Protein AF-A0A2J6S0C3-F1 (afdb_monomer_lite)

pLDDT: mean 86.51, std 18.66, range [30.55, 98.62]

Secondary structure (DSSP, 8-state):
---HHHHHHHHHHTT-HHHHHHHHTTB-STT-HHHHHHHHHHHHHHT-HHHHHHHHHHHTTSHHHHHHH-TTHHHHHHHHHHHHHHHHH--SPP-HHHHHHHHHHHHHHHHHHHHHHHHHH-SSPPS--TTT-B--HHHHHHHHHHHTT-SS----

Radius of gyration: 16.13 Å; chains: 1; bounding box: 40×39×38 Å

Structure (mmCIF, N/CA/C/O backbone):
data_AF-A0A2J6S0C3-F1
#
_entry.id   AF-A0A2J6S0C3-F1
#
loop_
_atom_site.group_PDB
_atom_site.id
_atom_site.type_symbol
_atom_site.label_atom_id
_atom_site.label_alt_id
_atom_site.label_comp_id
_atom_site.label_asym_id
_atom_site.label_entity_id
_atom_site.label_seq_id
_atom_site.pdbx_PDB_ins_code
_atom_site.Cartn_x
_atom_site.Cartn_y
_atom_site.Cartn_z
_atom_site.occupancy
_atom_site.B_iso_or_equiv
_atom_site.auth_seq_id
_atom_site.auth_comp_id
_atom_site.auth_asym_id
_atom_site.auth_atom_id
_atom_site.pdbx_PDB_model_num
ATOM 1 N N . MET A 1 1 ? 21.857 2.449 -2.878 1.00 71.88 1 MET A N 1
ATOM 2 C CA . MET A 1 1 ? 20.474 2.605 -2.381 1.00 71.88 1 MET A CA 1
ATOM 3 C C . MET A 1 1 ? 19.657 1.420 -2.884 1.00 71.88 1 MET A C 1
ATOM 5 O O . MET A 1 1 ? 20.109 0.798 -3.838 1.00 71.88 1 MET A O 1
ATOM 9 N N . LEU A 1 2 ? 18.541 1.041 -2.259 1.00 88.19 2 LEU A N 1
ATOM 10 C CA . LEU A 1 2 ? 17.605 0.097 -2.896 1.00 88.19 2 LEU A CA 1
ATOM 11 C C . LEU A 1 2 ? 16.756 0.851 -3.930 1.00 88.19 2 LEU A C 1
ATOM 13 O O . LEU A 1 2 ? 16.898 2.066 -4.082 1.00 88.19 2 LEU A O 1
ATOM 17 N N . HIS A 1 3 ? 15.885 0.150 -4.659 1.00 92.44 3 HIS A N 1
ATOM 18 C CA . HIS A 1 3 ? 14.865 0.846 -5.439 1.00 92.44 3 HIS A CA 1
ATOM 19 C C . HIS A 1 3 ? 14.011 1.709 -4.485 1.00 92.44 3 HIS A C 1
ATOM 21 O O . HIS A 1 3 ? 13.549 1.182 -3.471 1.00 92.44 3 HIS A O 1
ATOM 27 N N . PRO A 1 4 ? 13.758 2.998 -4.773 1.00 94.12 4 PRO A N 1
ATOM 28 C CA . PRO A 1 4 ? 13.084 3.886 -3.825 1.00 94.12 4 PRO A CA 1
ATOM 29 C C . PRO A 1 4 ? 11.688 3.416 -3.369 1.00 94.12 4 PRO A C 1
ATOM 31 O O . PRO A 1 4 ? 11.283 3.717 -2.254 1.00 94.12 4 PRO A O 1
ATOM 34 N N . SER A 1 5 ? 10.953 2.641 -4.178 1.00 95.94 5 SER A N 1
ATOM 35 C CA . SER A 1 5 ? 9.683 2.018 -3.744 1.00 95.94 5 SER A CA 1
ATOM 36 C C . SER A 1 5 ? 9.875 0.924 -2.685 1.00 95.94 5 SER A C 1
ATOM 38 O O . SER A 1 5 ? 9.059 0.811 -1.777 1.00 95.94 5 SER A O 1
ATOM 40 N N . ILE A 1 6 ? 10.965 0.150 -2.765 1.00 97.25 6 ILE A N 1
ATOM 41 C CA . ILE A 1 6 ? 11.333 -0.831 -1.730 1.00 97.25 6 ILE A CA 1
ATOM 42 C C . ILE A 1 6 ? 11.652 -0.080 -0.435 1.00 97.25 6 ILE A C 1
ATOM 44 O O . ILE A 1 6 ? 11.143 -0.419 0.628 1.00 97.25 6 ILE A O 1
ATOM 48 N N . GLU A 1 7 ? 12.446 0.987 -0.534 1.00 96.56 7 GLU A N 1
ATOM 49 C CA . GLU A 1 7 ? 12.810 1.824 0.610 1.00 96.56 7 GLU A CA 1
ATOM 50 C C . GLU A 1 7 ? 11.579 2.489 1.249 1.00 96.56 7 GLU A C 1
ATOM 52 O O . GLU A 1 7 ? 11.404 2.415 2.462 1.00 96.56 7 GLU A O 1
ATOM 57 N N . ALA A 1 8 ? 10.658 3.030 0.446 1.00 97.94 8 ALA A N 1
ATOM 58 C CA . ALA A 1 8 ? 9.396 3.591 0.928 1.00 97.94 8 ALA A CA 1
ATOM 59 C C . ALA A 1 8 ? 8.533 2.559 1.677 1.00 97.94 8 ALA A C 1
ATOM 61 O O . ALA A 1 8 ? 7.989 2.871 2.737 1.00 97.94 8 ALA A O 1
ATOM 62 N N . ALA A 1 9 ? 8.428 1.327 1.167 1.00 98.38 9 ALA A N 1
ATOM 63 C CA . ALA A 1 9 ? 7.694 0.256 1.840 1.00 98.38 9 ALA A CA 1
ATOM 64 C C . ALA A 1 9 ? 8.342 -0.136 3.181 1.00 98.38 9 ALA A C 1
ATOM 66 O O . ALA A 1 9 ? 7.636 -0.351 4.167 1.00 98.38 9 ALA A O 1
ATOM 67 N N . LEU A 1 10 ? 9.677 -0.175 3.247 1.00 98.12 10 LEU A N 1
ATOM 68 C CA . LEU A 1 10 ? 10.409 -0.428 4.492 1.00 98.12 10 LEU A CA 1
ATOM 69 C C . LEU A 1 10 ? 10.212 0.699 5.515 1.00 98.12 10 LEU A C 1
ATOM 71 O O . LEU A 1 10 ? 10.000 0.409 6.691 1.00 98.12 10 LEU A O 1
ATOM 75 N N . HIS A 1 11 ? 10.211 1.963 5.082 1.00 98.19 11 HIS A N 1
ATOM 76 C CA . HIS A 1 11 ? 9.890 3.092 5.960 1.00 98.19 11 HIS A CA 1
ATOM 77 C C . HIS A 1 11 ? 8.460 3.007 6.505 1.00 98.19 11 HIS A C 1
ATOM 79 O O . HIS A 1 11 ? 8.265 3.203 7.701 1.00 98.19 11 HIS A O 1
ATOM 85 N N . LEU A 1 12 ? 7.478 2.630 5.677 1.00 98.00 12 LEU A N 1
ATOM 86 C CA . LEU A 1 12 ? 6.099 2.406 6.128 1.00 98.00 12 LEU A CA 1
ATOM 87 C C . LEU A 1 12 ? 5.990 1.272 7.156 1.00 98.00 12 LEU A C 1
ATOM 89 O O . LEU A 1 12 ? 5.264 1.413 8.132 1.00 98.00 12 LEU A O 1
ATOM 93 N N . LEU A 1 13 ? 6.722 0.167 6.977 1.00 97.88 13 LEU A N 1
ATOM 94 C CA . LEU A 1 13 ? 6.766 -0.922 7.966 1.00 97.88 13 LEU A CA 1
ATOM 95 C C . LEU A 1 13 ? 7.449 -0.524 9.282 1.00 97.88 13 LEU A C 1
ATOM 97 O O . LEU A 1 13 ? 7.253 -1.204 10.288 1.00 97.88 13 LEU A O 1
ATOM 101 N N . ASN A 1 14 ? 8.250 0.541 9.266 1.00 97.56 14 ASN A N 1
ATOM 102 C CA . ASN A 1 14 ? 8.946 1.095 10.425 1.00 97.56 14 ASN A CA 1
ATOM 103 C C . ASN A 1 14 ? 8.253 2.354 10.988 1.00 97.56 14 ASN A C 1
ATOM 105 O O . ASN A 1 14 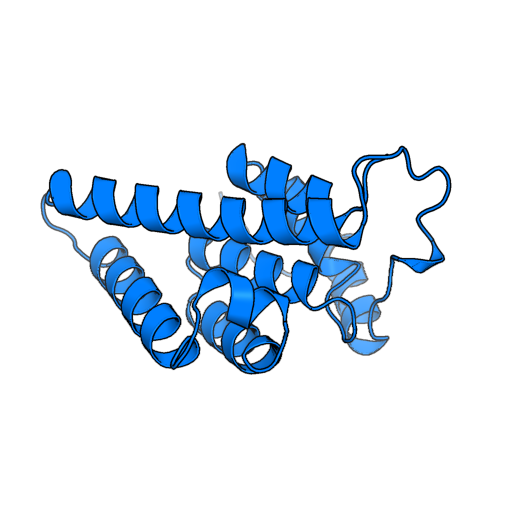? 8.863 3.083 11.767 1.00 97.56 14 ASN A O 1
ATOM 109 N N . ASP A 1 15 ? 7.017 2.641 10.565 1.00 95.94 15 ASP A N 1
ATOM 110 C CA . ASP A 1 15 ? 6.242 3.830 10.949 1.00 95.94 15 ASP A CA 1
ATOM 111 C C . ASP A 1 15 ? 6.941 5.181 10.658 1.00 95.94 15 ASP A C 1
ATOM 113 O O . ASP A 1 15 ? 6.582 6.227 11.204 1.00 95.94 15 ASP A O 1
ATOM 117 N N . ASP A 1 16 ? 7.918 5.200 9.747 1.00 97.75 16 ASP A N 1
ATOM 118 C CA . ASP A 1 16 ? 8.620 6.410 9.316 1.00 97.75 16 ASP A CA 1
ATOM 119 C C . ASP A 1 16 ? 7.892 7.066 8.138 1.00 97.75 16 ASP A C 1
ATOM 121 O O . ASP A 1 16 ? 8.303 7.008 6.974 1.00 97.75 16 ASP A O 1
ATOM 125 N N . LEU A 1 17 ? 6.759 7.693 8.455 1.00 96.06 17 LEU A N 1
ATOM 126 C CA . LEU A 1 17 ? 5.907 8.335 7.454 1.00 96.06 17 LEU A CA 1
ATOM 127 C C . LEU A 1 17 ? 6.606 9.507 6.758 1.00 96.06 17 LEU A C 1
ATOM 129 O O . LEU A 1 17 ? 6.321 9.778 5.595 1.00 96.06 17 LEU A O 1
ATOM 133 N N . VAL A 1 18 ? 7.542 10.190 7.427 1.00 96.25 18 VAL A N 1
ATOM 134 C CA . VAL A 1 18 ? 8.238 11.353 6.856 1.00 96.25 18 VAL A CA 1
ATOM 135 C C . VAL A 1 18 ? 9.133 10.927 5.698 1.00 96.25 18 VAL A C 1
ATOM 137 O O . VAL A 1 18 ? 9.046 11.515 4.615 1.00 96.25 18 VAL A O 1
ATOM 140 N N . LEU A 1 19 ? 9.971 9.904 5.897 1.00 95.81 19 LEU A N 1
ATOM 141 C CA . LEU A 1 19 ? 10.842 9.412 4.830 1.00 95.81 19 LEU A CA 1
ATOM 142 C C . LEU A 1 19 ? 10.058 8.653 3.758 1.00 95.81 19 LEU A C 1
ATOM 144 O O . LEU A 1 19 ? 10.325 8.846 2.571 1.00 95.81 19 LEU A O 1
ATOM 148 N N . ALA A 1 20 ? 9.029 7.888 4.137 1.00 97.12 20 ALA A N 1
ATOM 149 C CA . ALA A 1 20 ? 8.140 7.261 3.163 1.00 97.12 20 ALA A CA 1
ATOM 150 C C . ALA A 1 20 ? 7.485 8.306 2.243 1.00 97.12 20 ALA A C 1
ATOM 152 O O . ALA A 1 20 ? 7.571 8.185 1.019 1.00 97.12 20 ALA A O 1
ATOM 153 N N . HIS A 1 21 ? 6.909 9.372 2.812 1.00 96.62 21 HIS A N 1
ATOM 154 C CA . HIS A 1 21 ? 6.269 10.450 2.052 1.00 96.62 21 HIS A CA 1
ATOM 155 C C . HIS A 1 21 ? 7.292 11.166 1.166 1.00 96.62 21 HIS A C 1
ATOM 157 O O . HIS A 1 21 ? 7.026 11.431 -0.009 1.00 96.62 21 HIS A O 1
ATOM 163 N N . PHE A 1 22 ? 8.490 11.445 1.693 1.00 94.56 22 PHE A N 1
ATOM 164 C CA . PHE A 1 22 ? 9.571 12.034 0.908 1.00 94.56 22 PHE A CA 1
ATOM 165 C C . PHE A 1 22 ? 9.906 11.201 -0.332 1.00 94.56 22 PHE A C 1
ATOM 167 O O . PHE A 1 22 ? 10.113 11.780 -1.393 1.00 94.56 22 PHE A O 1
ATOM 174 N N . LEU A 1 23 ? 9.932 9.874 -0.244 1.00 95.12 23 LEU A N 1
ATOM 175 C CA . LEU A 1 23 ? 10.235 9.028 -1.397 1.00 95.12 23 LEU A CA 1
ATOM 176 C C . LEU A 1 23 ? 9.067 8.974 -2.386 1.00 95.12 23 LEU A C 1
ATOM 178 O O . LEU A 1 23 ? 9.254 9.269 -3.569 1.00 95.12 23 LEU A O 1
ATOM 182 N N . VAL A 1 24 ? 7.854 8.651 -1.923 1.00 95.25 24 VAL A N 1
ATOM 183 C CA . VAL A 1 24 ? 6.718 8.386 -2.830 1.00 95.25 24 VAL A CA 1
ATOM 184 C C . VAL A 1 24 ? 6.278 9.618 -3.613 1.00 95.25 24 VAL A C 1
ATOM 186 O O . VAL A 1 24 ? 5.940 9.510 -4.791 1.00 95.25 24 VAL A O 1
ATOM 189 N N . ARG A 1 25 ? 6.396 10.820 -3.034 1.00 92.81 25 ARG A N 1
ATOM 190 C CA . ARG A 1 25 ? 6.107 12.071 -3.755 1.00 92.81 25 ARG A CA 1
ATOM 191 C C . ARG A 1 25 ? 7.041 12.313 -4.942 1.00 92.81 25 ARG A C 1
ATOM 193 O O . ARG A 1 25 ? 6.705 13.107 -5.812 1.00 92.81 25 ARG A O 1
ATOM 200 N N . HIS A 1 26 ? 8.227 11.698 -4.984 1.00 91.00 26 HIS A N 1
ATOM 201 C CA . HIS A 1 26 ? 9.161 11.793 -6.118 1.00 91.00 26 HIS A CA 1
ATOM 202 C C . HIS A 1 26 ? 8.905 10.741 -7.204 1.00 91.00 26 HIS A C 1
ATOM 204 O O . HIS A 1 26 ? 9.641 10.684 -8.184 1.00 91.00 26 HIS A O 1
ATOM 210 N N . MET A 1 27 ? 7.857 9.933 -7.038 1.00 91.19 27 MET A N 1
ATOM 211 C CA . MET A 1 27 ? 7.484 8.824 -7.913 1.00 91.19 27 MET A CA 1
ATOM 212 C C . MET A 1 27 ? 5.955 8.654 -7.917 1.00 91.19 27 MET A C 1
ATOM 214 O O . MET A 1 27 ? 5.425 7.567 -7.706 1.00 91.19 27 MET A O 1
ATOM 218 N N . GLN A 1 28 ? 5.220 9.751 -8.062 1.00 90.38 28 GLN A N 1
ATOM 219 C CA . GLN A 1 28 ? 3.764 9.785 -7.860 1.00 90.38 28 GLN A CA 1
ATOM 220 C C . GLN A 1 28 ? 2.971 9.833 -9.173 1.00 90.38 28 GLN A C 1
ATOM 222 O O . GLN A 1 28 ? 1.858 10.346 -9.217 1.00 90.38 28 GLN A O 1
ATOM 227 N N . VAL A 1 29 ? 3.565 9.343 -10.261 1.00 89.62 29 VAL A N 1
ATOM 228 C CA . VAL A 1 29 ? 2.982 9.381 -11.606 1.00 89.62 29 VAL A CA 1
ATOM 229 C C . VAL A 1 29 ? 3.154 8.045 -12.309 1.00 89.62 29 VAL A C 1
ATOM 231 O O . VAL A 1 29 ? 3.990 7.231 -11.932 1.00 89.62 29 VAL A O 1
ATOM 234 N N . VAL A 1 30 ? 2.375 7.818 -13.365 1.00 89.25 30 VAL A N 1
ATOM 235 C CA . VAL A 1 30 ? 2.566 6.667 -14.253 1.00 89.25 30 VAL A CA 1
ATOM 236 C C . VAL A 1 30 ? 3.953 6.759 -14.913 1.00 89.25 30 VAL A C 1
ATOM 238 O O . VAL A 1 30 ? 4.301 7.833 -15.409 1.00 89.25 30 VAL A O 1
ATOM 241 N N . PRO A 1 31 ? 4.723 5.654 -15.003 1.00 90.62 31 PRO A N 1
ATOM 242 C CA . PRO A 1 31 ? 4.362 4.267 -14.677 1.00 90.62 31 PRO A CA 1
ATOM 243 C C . PRO A 1 31 ? 4.772 3.768 -13.275 1.00 90.62 31 PRO A C 1
ATOM 245 O O . PRO A 1 31 ? 4.834 2.555 -13.075 1.00 90.62 31 PRO A O 1
ATOM 248 N N . GLN A 1 32 ? 5.048 4.643 -12.302 1.00 93.44 32 GLN A N 1
ATOM 249 C CA . GLN A 1 32 ? 5.468 4.278 -10.936 1.00 93.44 32 GLN A CA 1
ATOM 250 C C . GLN A 1 32 ? 4.288 3.830 -10.048 1.00 93.44 32 GLN A C 1
ATOM 252 O O . GLN A 1 32 ? 4.084 4.333 -8.940 1.00 93.44 32 GLN A O 1
ATOM 257 N N . TYR A 1 33 ? 3.504 2.858 -10.522 1.00 97.31 33 TYR A N 1
ATOM 258 C CA . TYR A 1 33 ? 2.290 2.383 -9.850 1.00 97.31 33 TYR A CA 1
ATOM 259 C C . TYR A 1 33 ? 2.539 1.856 -8.431 1.00 97.31 33 TYR A C 1
ATOM 261 O O . TYR A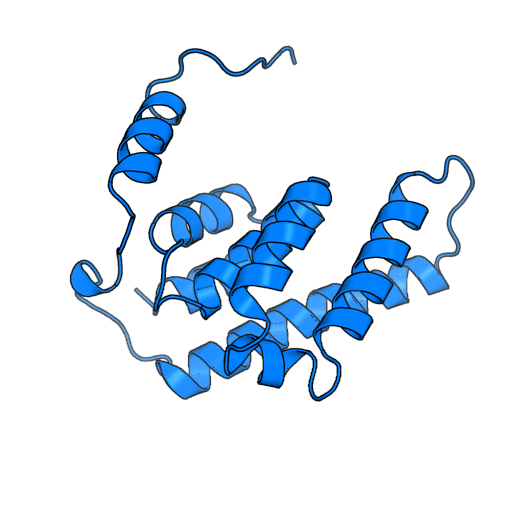 1 33 ? 1.688 2.025 -7.563 1.00 97.31 33 TYR A O 1
ATOM 269 N N . GLU A 1 34 ? 3.701 1.255 -8.166 1.00 97.88 34 GLU A N 1
ATOM 270 C CA . GLU A 1 34 ? 4.064 0.749 -6.837 1.00 97.88 34 GLU A CA 1
ATOM 271 C C . GLU A 1 34 ? 4.189 1.896 -5.839 1.00 97.88 34 GLU A C 1
ATOM 273 O O . GLU A 1 34 ? 3.666 1.832 -4.732 1.00 97.88 34 GLU A O 1
ATOM 278 N N . SER A 1 35 ? 4.836 2.983 -6.256 1.00 97.25 35 SER A N 1
ATOM 279 C CA . SER A 1 35 ? 4.973 4.175 -5.429 1.00 97.25 35 SER A CA 1
ATOM 280 C C . SER A 1 35 ? 3.641 4.907 -5.257 1.00 97.25 35 SER A C 1
ATOM 282 O O . SER A 1 35 ? 3.310 5.303 -4.143 1.00 97.25 35 SER A O 1
ATOM 284 N N . MET A 1 36 ? 2.834 5.021 -6.317 1.00 98.00 36 MET A N 1
ATOM 285 C CA . MET A 1 36 ? 1.472 5.565 -6.225 1.00 98.00 36 MET A CA 1
ATOM 286 C C . MET A 1 36 ? 0.605 4.755 -5.243 1.00 98.00 36 MET A C 1
ATOM 288 O O . MET A 1 36 ? -0.132 5.325 -4.439 1.00 98.00 36 MET A O 1
ATOM 292 N N . MET A 1 37 ? 0.734 3.424 -5.243 1.00 98.25 37 MET A N 1
ATOM 293 C CA . MET A 1 37 ? 0.043 2.554 -4.291 1.00 98.25 37 MET A CA 1
ATOM 294 C C . MET A 1 37 ? 0.525 2.779 -2.851 1.00 98.25 37 MET A C 1
ATOM 296 O O . MET A 1 37 ? -0.301 2.925 -1.949 1.00 98.25 37 MET A O 1
ATOM 300 N N . LEU A 1 38 ? 1.843 2.863 -2.631 1.00 98.56 38 LEU A N 1
ATOM 301 C CA . LEU A 1 38 ? 2.421 3.184 -1.319 1.00 98.56 38 LEU A CA 1
ATOM 302 C C . LEU A 1 38 ? 1.988 4.571 -0.826 1.00 98.56 38 LEU A C 1
ATOM 304 O O . LEU A 1 38 ? 1.766 4.742 0.369 1.00 98.56 38 LEU A O 1
ATOM 308 N N . HIS A 1 39 ? 1.801 5.538 -1.727 1.00 98.25 39 HIS A N 1
ATOM 309 C CA . HIS A 1 39 ? 1.292 6.869 -1.393 1.00 98.25 39 HIS A CA 1
ATOM 310 C C . HIS A 1 39 ? -0.152 6.814 -0.871 1.00 98.25 39 HIS A C 1
ATOM 312 O O . HIS A 1 39 ? -0.464 7.408 0.160 1.00 98.25 39 HIS A O 1
ATOM 318 N N . GLY A 1 40 ? -1.017 6.025 -1.517 1.00 98.06 40 GLY A N 1
ATOM 319 C CA . GLY A 1 40 ? -2.378 5.785 -1.031 1.00 98.06 40 GLY A CA 1
ATOM 320 C C . GLY A 1 40 ? -2.412 5.140 0.360 1.00 98.06 40 GLY A C 1
ATOM 321 O O . GLY A 1 40 ? -3.191 5.565 1.219 1.00 98.06 40 GLY A O 1
ATOM 322 N N . ILE A 1 41 ? -1.535 4.155 0.606 1.00 98.50 41 ILE A N 1
ATOM 323 C CA . ILE A 1 41 ? -1.376 3.510 1.922 1.00 98.50 41 ILE A CA 1
ATOM 324 C C . ILE A 1 41 ? -0.896 4.519 2.971 1.00 98.50 41 ILE A C 1
ATOM 326 O O . ILE A 1 41 ? -1.438 4.557 4.075 1.00 98.50 41 ILE A O 1
ATOM 330 N N . LEU A 1 42 ? 0.082 5.355 2.623 1.00 98.38 42 LEU A N 1
ATOM 331 C CA . LEU A 1 42 ? 0.618 6.390 3.498 1.00 98.38 42 LEU A CA 1
ATOM 332 C C . LEU A 1 42 ? -0.476 7.353 3.962 1.00 98.38 42 LEU A C 1
ATOM 334 O O . LEU A 1 42 ? -0.667 7.527 5.165 1.00 98.38 42 LEU A O 1
ATOM 338 N N . HIS A 1 43 ? -1.260 7.896 3.030 1.00 97.88 43 HIS A N 1
ATOM 339 C CA . HIS A 1 43 ? -2.365 8.792 3.370 1.00 97.88 43 HIS A CA 1
ATOM 340 C C . HIS A 1 43 ? -3.430 8.113 4.233 1.00 97.88 43 HIS A C 1
ATOM 342 O O . HIS A 1 43 ? -3.986 8.740 5.136 1.00 97.88 43 HIS A O 1
ATOM 348 N N . ARG A 1 44 ? -3.651 6.802 4.070 1.00 97.38 44 ARG A N 1
ATOM 349 C CA . ARG A 1 44 ? -4.569 6.063 4.946 1.00 97.38 44 ARG A CA 1
ATOM 350 C C . ARG A 1 44 ? -4.065 6.037 6.386 1.00 97.38 44 ARG A C 1
ATOM 352 O O . ARG A 1 44 ? -4.867 6.172 7.310 1.00 97.38 44 ARG A O 1
ATOM 359 N N . ILE A 1 45 ? -2.761 5.838 6.578 1.00 96.44 45 ILE A N 1
ATOM 360 C CA . ILE A 1 45 ? -2.132 5.837 7.905 1.00 96.44 45 ILE A CA 1
ATOM 361 C C . ILE A 1 45 ? -2.168 7.249 8.509 1.00 96.44 45 ILE A C 1
ATOM 363 O O . ILE A 1 45 ? -2.439 7.395 9.701 1.00 96.44 45 ILE A O 1
ATOM 367 N N . GLU A 1 46 ? -1.998 8.298 7.704 1.00 95.44 46 GLU A N 1
ATOM 368 C CA . GLU A 1 46 ? -2.179 9.690 8.146 1.00 95.44 46 GLU A CA 1
ATOM 369 C C . GLU A 1 46 ? -3.647 9.996 8.514 1.00 95.44 46 GLU A C 1
ATOM 371 O O . GLU A 1 46 ? -3.914 10.786 9.419 1.00 95.44 46 GLU A O 1
ATOM 376 N N . GLY A 1 47 ? -4.606 9.289 7.910 1.00 95.31 47 GLY A N 1
ATOM 377 C CA . GLY A 1 47 ? -6.048 9.483 8.100 1.00 95.31 47 GLY A CA 1
ATOM 378 C C . GLY A 1 47 ? -6.715 10.313 6.999 1.00 95.31 47 GLY A C 1
ATOM 379 O O . GLY A 1 47 ? -7.873 10.698 7.148 1.00 95.31 47 GLY A O 1
ATOM 380 N N . ASP A 1 48 ? -6.012 10.570 5.896 1.00 96.94 48 ASP A N 1
ATOM 381 C CA . ASP A 1 48 ? -6.532 11.220 4.693 1.00 96.94 48 ASP A CA 1
ATOM 382 C C . ASP A 1 48 ? -7.189 10.183 3.763 1.00 96.94 48 ASP A C 1
ATOM 384 O O . ASP A 1 48 ? -6.656 9.760 2.734 1.00 96.94 48 ASP A O 1
ATOM 388 N N . TYR A 1 49 ? -8.371 9.716 4.171 1.00 96.06 49 TYR A N 1
ATOM 389 C CA . TYR A 1 49 ? -9.073 8.641 3.472 1.00 96.06 49 TYR A CA 1
ATOM 390 C C . TYR A 1 49 ? -9.643 9.061 2.113 1.00 96.06 49 TYR A C 1
ATOM 392 O O . TYR A 1 49 ? -9.893 8.201 1.268 1.00 96.06 49 TYR A O 1
ATOM 400 N N . GLU A 1 50 ? -9.938 10.343 1.893 1.00 96.44 50 GLU A N 1
ATOM 401 C CA . GLU A 1 50 ? -10.431 10.811 0.590 1.00 96.44 50 GLU A CA 1
ATOM 402 C C . GLU A 1 50 ? -9.336 10.652 -0.463 1.00 96.44 50 GLU A C 1
ATOM 404 O O . GLU A 1 50 ? -9.557 10.004 -1.487 1.00 96.44 50 GLU A O 1
ATOM 409 N N . ASN A 1 51 ? -8.128 11.102 -0.140 1.00 94.94 51 ASN A N 1
ATOM 410 C CA . ASN A 1 51 ? -6.956 10.982 -0.993 1.00 94.94 51 ASN A CA 1
ATOM 411 C C . ASN A 1 51 ? -6.539 9.512 -1.191 1.00 94.94 51 ASN A C 1
ATOM 413 O O . ASN A 1 51 ? -6.276 9.084 -2.314 1.00 94.94 51 ASN A O 1
ATOM 417 N N . THR A 1 52 ? -6.606 8.667 -0.150 1.00 97.75 52 THR A N 1
ATOM 418 C CA . THR A 1 52 ? -6.424 7.207 -0.309 1.00 97.75 52 THR A CA 1
ATOM 419 C C . THR A 1 52 ? -7.349 6.615 -1.376 1.00 97.75 52 THR A C 1
ATOM 421 O O . THR A 1 52 ? -6.914 5.788 -2.180 1.00 97.75 52 THR A O 1
ATOM 424 N N . ARG A 1 53 ? -8.627 7.024 -1.416 1.00 98.00 53 ARG A N 1
ATOM 425 C CA . ARG A 1 53 ? -9.585 6.518 -2.415 1.00 98.00 53 ARG A CA 1
ATOM 426 C C . ARG A 1 53 ? -9.214 6.931 -3.828 1.00 98.00 53 ARG A C 1
ATOM 428 O O . ARG A 1 53 ? -9.453 6.154 -4.750 1.00 98.00 53 ARG A O 1
ATOM 435 N N . GLU A 1 54 ? -8.710 8.146 -4.002 1.00 97.50 54 GLU A N 1
ATOM 436 C CA . GLU A 1 54 ? -8.237 8.636 -5.297 1.00 97.50 54 GLU A CA 1
ATOM 437 C C . GLU A 1 54 ? -7.050 7.798 -5.769 1.00 97.50 54 GLU A C 1
ATOM 439 O O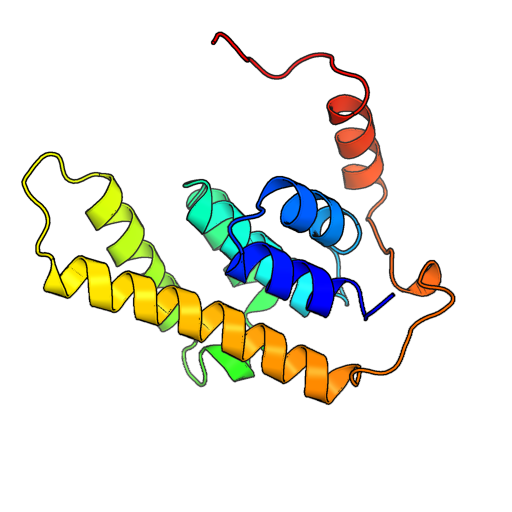 . GLU A 1 54 ? -7.157 7.145 -6.808 1.00 97.50 54 GLU A O 1
ATOM 444 N N . TRP A 1 55 ? -6.016 7.649 -4.934 1.00 98.00 55 TRP A N 1
ATOM 445 C CA . TRP A 1 55 ? -4.861 6.805 -5.251 1.00 98.00 55 TRP A CA 1
ATOM 446 C C . TRP A 1 55 ? -5.256 5.376 -5.613 1.00 98.00 55 TRP A C 1
ATOM 448 O O . TRP A 1 55 ? -4.811 4.852 -6.631 1.00 98.00 55 TRP A O 1
ATOM 458 N N . TYR A 1 56 ? -6.128 4.739 -4.826 1.00 98.38 56 TYR A N 1
ATOM 459 C CA . TYR A 1 56 ? -6.577 3.373 -5.109 1.00 98.38 56 TYR A CA 1
ATOM 460 C C . TYR A 1 56 ? -7.327 3.251 -6.429 1.00 98.38 56 TYR A C 1
ATOM 462 O O . TYR A 1 56 ? -7.189 2.236 -7.108 1.00 98.38 56 TYR A O 1
ATOM 470 N N . ARG A 1 57 ? -8.108 4.263 -6.820 1.00 98.06 57 ARG A N 1
ATOM 471 C CA . ARG A 1 57 ? -8.775 4.272 -8.128 1.00 98.06 57 ARG A CA 1
ATOM 472 C C . ARG A 1 57 ? -7.782 4.444 -9.269 1.00 98.06 57 ARG A C 1
ATOM 474 O O . ARG A 1 57 ? -7.973 3.794 -10.293 1.00 98.06 57 ARG A O 1
ATOM 481 N N . ASP A 1 58 ? -6.743 5.250 -9.076 1.00 97.38 58 ASP A N 1
ATOM 482 C CA . ASP A 1 58 ? -5.710 5.495 -10.084 1.00 97.38 58 ASP A CA 1
ATOM 483 C C . ASP A 1 58 ? -4.843 4.256 -10.338 1.00 97.38 58 ASP A C 1
ATOM 485 O O . ASP A 1 58 ? -4.447 3.996 -11.474 1.00 97.38 58 ASP A O 1
ATOM 489 N N . VAL A 1 59 ? -4.581 3.449 -9.302 1.00 97.75 59 VAL A N 1
ATOM 490 C CA . VAL A 1 59 ? -3.741 2.245 -9.424 1.00 97.75 59 VAL A CA 1
ATOM 491 C C . VAL A 1 59 ? -4.525 0.945 -9.618 1.00 97.75 59 VAL A C 1
ATOM 493 O O . VAL A 1 59 ? -3.899 -0.096 -9.811 1.00 97.75 59 VAL A O 1
ATOM 496 N N . LYS A 1 60 ? -5.865 0.959 -9.585 1.00 98.06 60 LYS A N 1
ATOM 497 C CA . LYS A 1 60 ? -6.698 -0.264 -9.528 1.00 98.06 60 LYS A CA 1
ATOM 498 C C . LYS A 1 60 ? -6.431 -1.283 -10.644 1.00 98.06 60 LYS A C 1
ATOM 500 O O . LYS A 1 60 ? -6.602 -2.481 -10.435 1.00 98.06 60 LYS A O 1
ATOM 505 N N . ASP A 1 61 ? -6.032 -0.803 -11.822 1.00 97.25 61 ASP A N 1
ATOM 506 C CA . ASP A 1 61 ? -5.813 -1.620 -13.020 1.00 97.25 61 ASP A CA 1
ATOM 507 C C . ASP A 1 61 ? -4.349 -2.087 -13.161 1.00 97.25 61 ASP A C 1
ATOM 509 O O . ASP A 1 61 ? -4.019 -2.835 -14.083 1.00 97.25 61 ASP A O 1
ATOM 513 N N . SER A 1 62 ? -3.469 -1.674 -12.242 1.00 97.75 62 SER A N 1
ATOM 514 C CA . SER A 1 62 ? -2.044 -2.019 -12.240 1.00 97.75 62 SER A CA 1
ATOM 515 C C . SER A 1 62 ? -1.767 -3.445 -11.745 1.00 97.75 62 SER A C 1
ATOM 517 O O . SER A 1 62 ? -2.549 -4.050 -11.005 1.00 97.75 62 SER A O 1
ATOM 519 N N . GLU A 1 63 ? -0.604 -3.980 -12.124 1.00 98.12 63 GLU A N 1
ATOM 520 C CA . GLU A 1 63 ? -0.141 -5.302 -11.687 1.00 98.12 63 GLU A CA 1
ATOM 521 C C . GLU A 1 63 ? 0.072 -5.370 -10.172 1.00 98.12 63 GLU A C 1
ATOM 523 O O . GLU A 1 63 ? -0.353 -6.340 -9.550 1.00 98.12 63 GLU A O 1
ATOM 528 N N . VAL A 1 64 ? 0.651 -4.323 -9.569 1.00 98.31 64 VAL A N 1
ATOM 529 C CA . VAL A 1 64 ? 0.886 -4.260 -8.118 1.00 98.31 64 VAL A CA 1
ATOM 530 C C . VAL A 1 64 ? -0.428 -4.283 -7.339 1.00 98.31 64 VAL A C 1
ATOM 532 O O . VAL A 1 64 ? -0.566 -5.031 -6.374 1.00 98.31 64 VAL A O 1
ATOM 535 N N . PHE A 1 65 ? -1.447 -3.550 -7.795 1.00 98.50 65 PHE A N 1
ATOM 536 C CA . PHE A 1 65 ? -2.739 -3.543 -7.116 1.00 98.50 65 PHE A CA 1
ATOM 537 C C . PHE A 1 65 ? -3.429 -4.909 -7.207 1.00 98.50 65 PHE A C 1
ATOM 539 O O . PHE A 1 65 ? -3.968 -5.410 -6.216 1.00 98.50 65 PHE A O 1
ATOM 546 N N . ARG A 1 66 ? -3.350 -5.558 -8.377 1.00 98.31 66 ARG A N 1
ATOM 547 C CA . ARG A 1 66 ? -3.847 -6.926 -8.566 1.00 98.31 66 ARG A CA 1
ATOM 548 C C . ARG A 1 66 ? -3.079 -7.942 -7.720 1.00 98.31 66 ARG A C 1
ATOM 550 O O . ARG A 1 66 ? -3.713 -8.842 -7.180 1.00 98.31 66 ARG A O 1
ATOM 557 N N . ALA A 1 67 ? -1.762 -7.805 -7.574 1.00 98.12 67 ALA A N 1
ATOM 558 C CA . ALA A 1 67 ? -0.953 -8.687 -6.733 1.00 98.12 67 ALA A CA 1
ATOM 559 C C . ALA A 1 67 ? -1.384 -8.628 -5.256 1.00 98.12 67 ALA A C 1
ATOM 561 O O . ALA A 1 67 ? -1.437 -9.650 -4.578 1.00 98.12 67 ALA A O 1
ATOM 562 N N . VAL A 1 68 ? -1.765 -7.444 -4.773 1.00 98.31 68 VAL A N 1
ATOM 563 C CA . VAL A 1 68 ? -2.118 -7.218 -3.363 1.00 98.31 68 VAL A CA 1
ATOM 564 C C . VAL A 1 68 ? -3.571 -7.590 -3.040 1.00 98.31 68 VAL A C 1
ATOM 566 O O . VAL A 1 68 ? -3.861 -8.165 -1.981 1.00 98.31 68 VAL A O 1
ATOM 569 N N . TRP A 1 69 ? -4.502 -7.246 -3.933 1.00 98.25 69 TRP A N 1
ATOM 570 C CA . TRP A 1 69 ? -5.945 -7.341 -3.675 1.00 98.25 69 TRP A CA 1
ATOM 571 C C . TRP A 1 69 ? -6.671 -8.412 -4.509 1.00 98.25 69 TRP A C 1
ATOM 573 O O . TRP A 1 69 ? -7.785 -8.823 -4.159 1.00 98.25 69 TRP A O 1
ATOM 583 N N . GLY A 1 70 ? -6.034 -8.925 -5.564 1.00 97.50 70 GLY A N 1
ATOM 584 C CA . GLY A 1 70 ? -6.586 -9.941 -6.459 1.00 97.50 70 GLY A CA 1
ATOM 585 C C . GLY A 1 70 ? -7.772 -9.442 -7.289 1.00 97.50 70 GLY A C 1
ATOM 586 O O . GLY A 1 70 ? -7.926 -8.250 -7.560 1.00 97.50 70 GLY A O 1
ATOM 587 N N . GLU A 1 71 ? -8.636 -10.373 -7.696 1.00 93.88 71 GLU A N 1
ATOM 588 C CA . GLU A 1 71 ? -9.892 -10.053 -8.385 1.00 93.88 71 GLU A CA 1
ATOM 589 C C . GLU A 1 71 ? -10.845 -9.251 -7.491 1.00 93.88 71 GLU A C 1
ATOM 591 O O . GLU A 1 71 ? -10.889 -9.460 -6.272 1.00 93.88 71 GLU A O 1
ATOM 596 N N . ASN A 1 72 ? -11.620 -8.346 -8.100 1.00 95.38 72 ASN A N 1
ATOM 597 C CA . ASN A 1 72 ? -12.465 -7.366 -7.400 1.00 95.38 72 ASN A CA 1
ATOM 598 C C . ASN A 1 72 ? -11.676 -6.567 -6.347 1.00 95.38 72 ASN A C 1
ATOM 600 O O . ASN A 1 72 ? -12.180 -6.244 -5.270 1.00 95.38 72 ASN A O 1
ATOM 604 N N . GLY A 1 73 ? -10.400 -6.291 -6.641 1.00 97.44 73 GLY A N 1
ATOM 605 C CA . GLY A 1 73 ? -9.472 -5.724 -5.672 1.00 97.44 73 GLY A CA 1
ATOM 606 C C . GLY A 1 73 ? -9.898 -4.353 -5.151 1.00 97.44 73 GLY A C 1
ATOM 607 O O . GLY A 1 73 ? -9.714 -4.073 -3.971 1.00 97.44 73 GLY A O 1
ATOM 608 N N . LEU A 1 74 ? -10.528 -3.527 -5.997 1.00 98.38 74 LEU A N 1
ATOM 609 C CA . LEU A 1 74 ? -10.979 -2.196 -5.594 1.00 98.38 74 LEU A CA 1
ATOM 610 C C . LEU A 1 74 ? -12.049 -2.281 -4.505 1.00 98.38 74 LEU A C 1
ATOM 612 O O . LEU A 1 74 ? -11.934 -1.592 -3.499 1.00 98.38 74 LEU A O 1
ATOM 616 N N . ASP A 1 75 ? -13.039 -3.160 -4.660 1.00 98.44 75 ASP A N 1
ATOM 617 C CA . ASP A 1 75 ? -14.114 -3.320 -3.676 1.00 98.44 75 ASP A CA 1
ATOM 618 C C . ASP A 1 75 ? -13.559 -3.794 -2.328 1.00 98.44 75 ASP A C 1
ATOM 620 O O . ASP A 1 75 ? -13.906 -3.246 -1.283 1.00 98.44 75 ASP A O 1
ATOM 624 N N . LYS A 1 76 ? -12.622 -4.751 -2.350 1.00 98.50 76 LYS A N 1
ATOM 625 C CA . LYS A 1 76 ? -11.939 -5.249 -1.144 1.00 98.50 76 LYS A CA 1
ATOM 626 C C . LYS A 1 76 ? -11.113 -4.164 -0.454 1.00 98.50 76 LYS A C 1
ATOM 628 O O . LYS A 1 76 ? -11.168 -4.040 0.767 1.00 98.50 76 LYS A O 1
ATOM 633 N N . ALA A 1 77 ? -10.357 -3.380 -1.222 1.00 98.31 77 ALA A N 1
ATOM 634 C CA . ALA A 1 77 ? -9.547 -2.289 -0.692 1.00 98.31 77 ALA A CA 1
ATOM 635 C C . ALA A 1 77 ? -10.427 -1.179 -0.089 1.00 98.31 77 ALA A C 1
ATOM 637 O O . ALA A 1 77 ? -10.109 -0.635 0.971 1.00 98.31 77 ALA A O 1
ATOM 638 N N . MET A 1 78 ? -11.561 -0.879 -0.733 1.00 98.31 78 MET A N 1
ATOM 639 C CA . MET A 1 78 ? -12.531 0.111 -0.263 1.00 98.31 78 MET A CA 1
ATOM 640 C C . MET A 1 78 ? -13.246 -0.335 1.015 1.00 98.31 78 MET A C 1
ATOM 642 O O . MET A 1 78 ? -13.388 0.475 1.932 1.00 98.31 78 MET A O 1
ATOM 646 N N . ASP A 1 79 ? -13.638 -1.608 1.110 1.00 98.25 79 ASP A N 1
ATOM 647 C 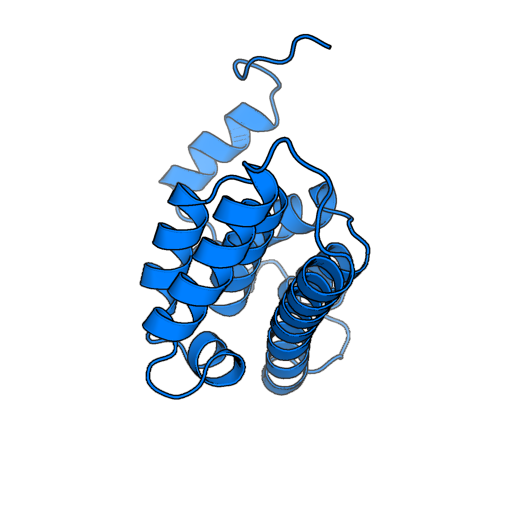CA . ASP A 1 79 ? -14.201 -2.194 2.332 1.00 98.25 79 ASP A CA 1
ATOM 648 C C . ASP A 1 79 ? -13.188 -2.160 3.486 1.00 98.25 79 ASP A C 1
ATOM 650 O O . ASP A 1 79 ? -13.484 -1.658 4.573 1.00 98.25 79 ASP A O 1
ATOM 654 N N . PHE A 1 80 ? -11.952 -2.599 3.232 1.00 97.94 80 PHE A N 1
ATOM 655 C CA . PHE A 1 80 ? -10.884 -2.594 4.231 1.00 97.94 80 PHE A CA 1
ATOM 656 C C . PHE A 1 80 ? -10.603 -1.190 4.786 1.00 97.94 80 PHE A C 1
ATOM 658 O O . PHE A 1 80 ? -10.602 -0.984 6.001 1.00 97.94 80 PHE A O 1
ATOM 665 N N . MET A 1 81 ? -10.420 -0.203 3.907 1.00 96.31 81 MET A N 1
ATOM 666 C CA . MET A 1 81 ? -10.242 1.192 4.314 1.00 96.31 81 MET A CA 1
ATOM 667 C C . MET A 1 81 ? -11.488 1.727 5.040 1.00 96.31 81 MET A C 1
ATOM 669 O O . MET A 1 81 ? -11.341 2.429 6.038 1.00 96.31 81 MET A O 1
ATOM 673 N N . GLY A 1 82 ? -12.700 1.390 4.590 1.00 97.00 82 GLY A N 1
ATOM 674 C CA . GLY A 1 82 ? -13.939 1.800 5.255 1.00 97.00 82 GLY A CA 1
ATOM 675 C C . GLY A 1 82 ? -14.011 1.317 6.705 1.00 97.00 82 GLY A C 1
ATOM 676 O O . GLY A 1 82 ? -14.384 2.081 7.595 1.00 97.00 82 GLY A O 1
ATOM 677 N N . ARG A 1 83 ? -13.571 0.082 6.971 1.00 96.69 83 ARG A N 1
ATOM 678 C CA . ARG A 1 83 ? -13.460 -0.459 8.334 1.00 96.69 83 ARG A CA 1
ATOM 679 C C . ARG A 1 83 ? -12.448 0.314 9.184 1.00 96.69 83 ARG A C 1
ATOM 681 O O . ARG A 1 83 ? -12.754 0.624 10.334 1.00 96.69 83 ARG A O 1
ATOM 688 N N . ILE A 1 84 ? -11.293 0.682 8.621 1.00 95.19 84 ILE A N 1
ATOM 689 C CA . ILE A 1 84 ? -10.280 1.511 9.306 1.00 95.19 84 ILE A CA 1
ATOM 690 C C . ILE A 1 84 ? -10.836 2.897 9.645 1.00 95.19 84 ILE A C 1
ATOM 692 O O . ILE A 1 84 ? -10.674 3.369 10.769 1.00 95.19 84 ILE A O 1
ATOM 696 N N . GLU A 1 85 ? -11.505 3.548 8.694 1.00 95.25 85 GLU A N 1
ATOM 697 C CA . GLU A 1 85 ? -12.095 4.872 8.902 1.00 95.25 85 GLU A CA 1
ATOM 698 C C . GLU A 1 85 ? -13.174 4.842 9.990 1.00 95.25 85 GLU A C 1
ATOM 700 O O . GLU A 1 85 ? -13.219 5.724 10.850 1.00 95.25 85 GLU A O 1
ATOM 705 N N . VAL A 1 86 ? -14.032 3.816 9.981 1.00 93.81 86 VAL A N 1
ATOM 706 C CA . VAL A 1 86 ? -15.035 3.618 11.031 1.00 93.81 86 VAL A CA 1
ATOM 707 C C . VAL A 1 86 ? -14.360 3.421 12.381 1.00 93.81 86 VAL A C 1
ATOM 709 O O . VAL A 1 86 ? -14.773 4.078 13.333 1.00 93.81 86 VAL A O 1
ATOM 712 N N . LEU A 1 87 ? -13.335 2.564 12.470 1.00 91.75 87 LEU A N 1
ATOM 713 C CA . LEU A 1 87 ? -12.596 2.327 13.710 1.00 91.75 87 LEU A CA 1
ATOM 714 C C . LEU A 1 87 ? -12.020 3.640 14.263 1.00 91.75 87 LEU A C 1
ATOM 716 O O . LEU A 1 87 ? -12.345 4.000 15.389 1.00 91.75 87 LEU A O 1
ATOM 720 N N . ARG A 1 88 ? -11.297 4.420 13.445 1.00 88.12 88 ARG A N 1
ATOM 721 C CA . ARG A 1 88 ? -10.699 5.705 13.861 1.00 88.12 88 ARG A CA 1
ATOM 722 C C . ARG A 1 88 ? -11.703 6.754 14.341 1.00 88.12 88 ARG A C 1
ATOM 724 O O . ARG A 1 88 ? -11.330 7.645 15.098 1.00 88.12 88 ARG A O 1
ATOM 731 N N . LYS A 1 89 ? -12.956 6.696 13.881 1.00 88.94 89 LYS A N 1
ATOM 732 C CA . LYS A 1 89 ? -14.019 7.630 14.296 1.00 88.94 89 LYS A CA 1
ATOM 733 C C . LYS A 1 89 ? -14.760 7.180 15.557 1.00 88.94 89 LYS A C 1
ATOM 735 O O . LYS A 1 89 ? -15.564 7.950 16.088 1.00 88.94 89 LYS A O 1
ATOM 740 N N . ARG A 1 90 ? -14.557 5.947 16.034 1.00 88.12 90 ARG A N 1
ATOM 741 C CA . ARG A 1 90 ? -15.218 5.466 17.253 1.00 88.12 90 ARG A CA 1
ATOM 742 C C . ARG A 1 90 ? -14.642 6.185 18.473 1.00 88.12 90 ARG A C 1
ATOM 744 O O . ARG A 1 90 ? -13.447 6.380 18.609 1.00 88.12 90 ARG A O 1
ATOM 751 N N . THR A 1 91 ? -15.529 6.561 19.390 1.00 71.00 91 THR A N 1
ATOM 752 C CA . THR A 1 91 ? -15.189 7.222 20.665 1.00 71.00 91 THR A CA 1
ATOM 753 C C . THR A 1 91 ? -15.253 6.271 21.862 1.00 71.00 91 THR A C 1
ATOM 755 O O . THR A 1 91 ? -15.032 6.678 23.001 1.00 71.00 91 THR A O 1
ATOM 758 N N . LYS A 1 92 ? -15.615 5.005 21.621 1.00 77.50 92 LYS A N 1
ATOM 759 C CA . LYS A 1 92 ? -15.763 3.958 22.636 1.00 77.50 92 LYS A CA 1
ATOM 760 C C . LYS A 1 92 ? -14.570 3.013 22.597 1.00 77.50 92 LYS A C 1
ATOM 762 O O . LYS A 1 92 ? -13.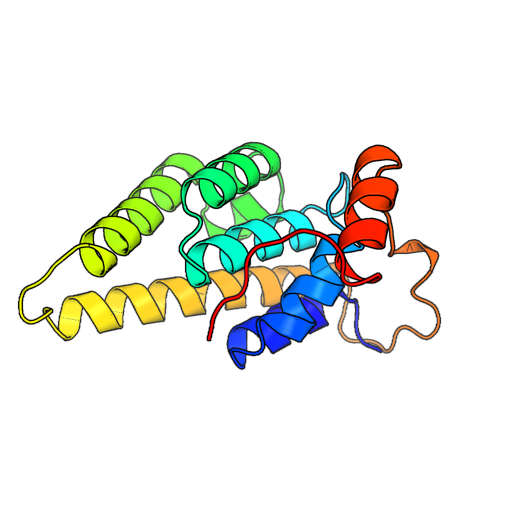865 2.955 21.598 1.00 77.50 92 LYS A O 1
ATOM 767 N N . GLN A 1 93 ? -14.410 2.253 23.678 1.00 74.88 93 GLN A N 1
ATOM 768 C CA . GLN A 1 93 ? -13.391 1.220 23.801 1.00 74.88 93 GLN A CA 1
ATOM 769 C C . GLN A 1 93 ? -13.429 0.280 22.589 1.00 74.88 93 GLN A C 1
ATOM 771 O O . GLN A 1 93 ? -14.479 -0.275 22.258 1.00 74.88 93 GLN A O 1
ATOM 776 N N . GLU A 1 94 ? -12.292 0.177 21.909 1.00 79.06 94 GLU A N 1
ATOM 777 C CA . GLU A 1 94 ? -12.144 -0.589 20.678 1.00 79.06 94 GLU A CA 1
ATOM 778 C C . GLU A 1 94 ? -12.082 -2.089 20.980 1.00 79.06 94 GLU A C 1
ATOM 780 O O . GLU A 1 94 ? -11.523 -2.516 21.995 1.00 79.06 94 GLU A O 1
ATOM 785 N N . ASP A 1 95 ? -12.667 -2.897 20.094 1.00 87.06 95 ASP A N 1
ATOM 786 C CA . ASP A 1 95 ? -12.483 -4.344 20.130 1.00 87.06 95 ASP A CA 1
ATOM 787 C C . ASP A 1 95 ? -11.039 -4.655 19.724 1.00 87.06 95 ASP A C 1
ATOM 789 O O . ASP A 1 95 ? -10.658 -4.500 18.563 1.00 87.06 95 ASP A O 1
ATOM 793 N N . ILE A 1 96 ? -10.238 -5.102 20.692 1.00 89.25 96 ILE A N 1
ATOM 794 C CA . ILE A 1 96 ? -8.817 -5.425 20.511 1.00 89.25 96 ILE A CA 1
ATOM 795 C C . ILE A 1 96 ? -8.615 -6.427 19.364 1.00 89.25 96 ILE A C 1
ATOM 797 O O . ILE A 1 96 ? -7.627 -6.336 18.636 1.00 89.25 96 ILE A O 1
ATOM 801 N N . SER A 1 97 ? -9.544 -7.368 19.166 1.00 92.50 97 SER A N 1
ATOM 802 C CA . SER A 1 97 ? -9.444 -8.335 18.072 1.00 92.50 97 SER A CA 1
ATOM 803 C C . SER A 1 97 ? -9.657 -7.677 16.711 1.00 92.50 97 SER A C 1
ATOM 805 O O . SER A 1 97 ? -8.931 -7.987 15.767 1.00 92.50 97 SER A O 1
ATOM 807 N N . GLU A 1 98 ? -10.611 -6.749 16.603 1.00 92.62 98 GLU A N 1
ATOM 808 C CA . GLU A 1 98 ? -10.856 -5.993 15.370 1.00 92.62 98 GLU A CA 1
ATOM 809 C C . GLU A 1 98 ? -9.660 -5.096 15.028 1.00 92.62 98 GLU A C 1
ATOM 811 O O . GLU A 1 98 ? -9.225 -5.078 13.875 1.00 92.62 98 GLU A O 1
ATOM 816 N N . VAL A 1 99 ? -9.091 -4.413 16.029 1.00 93.19 99 VAL A N 1
ATOM 817 C CA . VAL A 1 99 ? -7.880 -3.591 15.869 1.00 93.19 99 VAL A CA 1
ATOM 818 C C . VAL A 1 99 ? -6.732 -4.444 15.336 1.00 93.19 99 VAL A C 1
ATOM 820 O O . VAL A 1 99 ? -6.169 -4.121 14.291 1.00 93.19 99 VAL A O 1
ATOM 823 N N . GLN A 1 100 ? -6.445 -5.580 15.981 1.00 95.44 100 GLN A N 1
ATOM 824 C CA . GLN A 1 100 ? -5.360 -6.466 15.558 1.00 95.44 100 GLN A CA 1
ATOM 825 C C . GLN A 1 100 ? -5.559 -6.974 14.123 1.00 95.44 100 GLN A C 1
ATOM 827 O O . GLN A 1 100 ? -4.618 -6.981 13.334 1.00 95.44 100 GLN A O 1
ATOM 832 N N . GLN A 1 101 ? -6.786 -7.350 13.746 1.00 96.25 101 GLN A N 1
ATOM 833 C CA . GLN A 1 101 ? -7.086 -7.798 12.382 1.00 96.25 101 GLN A CA 1
ATOM 834 C C . GLN A 1 101 ? -6.839 -6.703 11.336 1.00 96.25 101 GLN A C 1
ATOM 836 O O . GLN A 1 101 ? -6.367 -6.997 10.235 1.00 96.25 101 GLN A O 1
ATOM 841 N N . LEU A 1 102 ? -7.168 -5.447 11.649 1.00 96.44 102 LEU A N 1
ATOM 842 C CA . LEU A 1 102 ? -6.941 -4.322 10.741 1.00 96.44 102 LEU A CA 1
ATOM 843 C C . LEU A 1 102 ? -5.457 -3.951 10.656 1.00 96.44 102 LEU A C 1
ATOM 845 O O . LEU A 1 102 ? -4.965 -3.682 9.559 1.00 96.44 102 LEU A O 1
ATOM 849 N N . GLU A 1 103 ? -4.724 -4.010 11.768 1.00 95.69 103 GLU A N 1
ATOM 850 C CA . GLU A 1 103 ? -3.268 -3.850 11.772 1.00 95.69 103 GLU A CA 1
ATOM 851 C C . GLU A 1 103 ? -2.575 -4.928 10.936 1.00 95.69 103 GLU A C 1
ATOM 853 O O . GLU A 1 103 ? -1.735 -4.614 10.090 1.00 95.69 103 GLU A O 1
ATOM 858 N N . ASP A 1 104 ? -2.951 -6.193 11.125 1.00 97.69 104 ASP A N 1
ATOM 859 C CA . ASP A 1 104 ? -2.404 -7.318 10.366 1.00 97.69 104 ASP A CA 1
ATOM 860 C C . ASP A 1 104 ? -2.752 -7.194 8.880 1.00 97.69 104 ASP A C 1
ATOM 862 O O . ASP A 1 104 ? -1.906 -7.435 8.015 1.00 97.69 104 ASP A O 1
ATOM 866 N N . GLY A 1 105 ? -3.969 -6.740 8.569 1.00 97.88 105 GLY A N 1
ATOM 867 C CA . GLY A 1 105 ? -4.393 -6.420 7.209 1.00 97.88 105 GLY A CA 1
ATOM 868 C C . GLY A 1 105 ? -3.547 -5.318 6.567 1.00 97.88 105 GLY A C 1
ATOM 869 O O . GLY A 1 105 ? -3.139 -5.466 5.413 1.00 97.88 105 GLY A O 1
ATOM 870 N N . SER A 1 106 ? -3.230 -4.260 7.319 1.00 97.31 106 SER A N 1
ATOM 871 C CA . SER A 1 106 ? -2.400 -3.141 6.854 1.00 97.31 106 SER A CA 1
ATOM 872 C C . SER A 1 106 ? -0.953 -3.588 6.631 1.00 97.31 106 SER A C 1
ATOM 874 O O . SER A 1 106 ? -0.372 -3.321 5.580 1.00 97.31 106 SER A O 1
ATOM 876 N N . LYS A 1 107 ? -0.387 -4.365 7.566 1.00 98.00 107 LYS A N 1
ATOM 877 C CA . LYS A 1 107 ? 0.956 -4.955 7.435 1.00 98.00 107 LYS A CA 1
ATOM 878 C C . LYS A 1 107 ? 1.044 -5.905 6.242 1.00 98.00 107 LYS A C 1
ATOM 880 O O . LYS A 1 107 ? 2.027 -5.860 5.508 1.00 98.00 107 LYS A O 1
ATOM 885 N N . ARG A 1 108 ? 0.031 -6.754 6.030 1.00 98.38 108 ARG A N 1
ATOM 886 C CA . ARG A 1 108 ? -0.055 -7.655 4.868 1.00 98.38 108 ARG A CA 1
ATOM 887 C C . ARG A 1 108 ? -0.045 -6.870 3.561 1.00 98.38 108 ARG A C 1
ATOM 889 O O . ARG A 1 108 ? 0.650 -7.264 2.635 1.00 98.38 108 ARG A O 1
ATOM 896 N N . GLU A 1 109 ? -0.802 -5.779 3.483 1.00 98.50 109 GLU A N 1
ATOM 897 C CA . GLU A 1 109 ? -0.854 -4.952 2.279 1.00 98.50 109 GLU A CA 1
ATOM 898 C C . GLU A 1 109 ? 0.513 -4.340 1.948 1.00 98.50 109 GLU A C 1
ATOM 900 O O . GLU A 1 109 ? 0.981 -4.486 0.822 1.00 98.50 109 GLU A O 1
ATOM 905 N N . ILE A 1 110 ? 1.188 -3.728 2.930 1.00 98.62 110 ILE A N 1
ATOM 906 C CA . ILE A 1 110 ? 2.520 -3.137 2.720 1.00 98.62 110 ILE A CA 1
ATOM 907 C C . ILE A 1 110 ? 3.536 -4.218 2.321 1.00 98.62 110 ILE A C 1
ATOM 909 O O . ILE A 1 110 ? 4.319 -4.012 1.396 1.00 98.62 110 ILE A O 1
ATOM 913 N N . LYS A 1 111 ? 3.502 -5.388 2.974 1.00 98.62 111 LYS A N 1
ATOM 914 C CA . LYS A 1 111 ? 4.384 -6.519 2.641 1.00 98.62 111 LYS A CA 1
ATOM 915 C C . LYS A 1 111 ? 4.152 -7.053 1.233 1.00 98.62 111 LYS A C 1
ATOM 917 O O . LYS A 1 111 ? 5.121 -7.302 0.536 1.00 98.62 111 LYS A O 1
ATOM 922 N N . ALA A 1 112 ? 2.904 -7.162 0.789 1.00 98.62 112 ALA A N 1
ATOM 923 C CA . ALA A 1 112 ? 2.604 -7.604 -0.569 1.00 98.62 112 ALA A CA 1
ATOM 924 C C . ALA A 1 112 ? 3.124 -6.609 -1.626 1.00 98.62 112 ALA A C 1
ATOM 926 O O . ALA A 1 112 ? 3.631 -7.024 -2.666 1.00 98.62 112 ALA A O 1
ATOM 927 N N . VAL A 1 113 ? 3.063 -5.296 -1.356 1.00 98.50 113 VAL A N 1
ATOM 928 C CA . VAL A 1 113 ? 3.691 -4.290 -2.235 1.00 98.50 113 VAL A CA 1
ATOM 929 C C . VAL A 1 113 ? 5.216 -4.414 -2.218 1.00 98.50 113 VAL A C 1
ATOM 931 O O . VAL A 1 113 ? 5.845 -4.319 -3.272 1.00 98.50 113 VAL A O 1
ATOM 934 N N . LEU A 1 114 ? 5.815 -4.643 -1.045 1.00 98.44 114 LEU A N 1
ATOM 935 C CA . LEU A 1 114 ? 7.255 -4.866 -0.903 1.00 98.44 114 LEU A CA 1
ATOM 936 C C . LEU A 1 114 ? 7.711 -6.096 -1.699 1.00 98.44 114 LEU A C 1
ATOM 938 O O . LEU A 1 114 ? 8.611 -5.966 -2.521 1.00 98.44 114 LEU A O 1
ATOM 942 N N . GLU A 1 115 ? 7.058 -7.243 -1.517 1.00 98.12 115 GLU A N 1
ATOM 943 C CA . GLU A 1 115 ? 7.346 -8.493 -2.236 1.00 98.12 115 GLU A CA 1
ATOM 944 C C . GLU A 1 115 ? 7.246 -8.288 -3.753 1.00 98.12 115 GLU A C 1
ATOM 946 O O . GLU A 1 115 ? 8.168 -8.632 -4.494 1.00 98.12 115 GLU A O 1
ATOM 951 N N . PHE A 1 116 ? 6.187 -7.617 -4.220 1.00 98.12 116 PHE A N 1
ATOM 952 C CA . PHE A 1 116 ? 6.043 -7.260 -5.631 1.00 98.12 116 PHE A CA 1
ATOM 953 C C . PHE A 1 116 ? 7.215 -6.397 -6.133 1.00 98.12 116 PHE A C 1
ATOM 955 O O . PHE A 1 116 ? 7.763 -6.636 -7.213 1.00 98.12 116 PHE A O 1
ATOM 962 N N . CYS A 1 117 ? 7.633 -5.396 -5.352 1.00 97.06 117 CYS A N 1
ATOM 963 C CA . CYS A 1 117 ? 8.770 -4.546 -5.697 1.00 97.06 117 CYS A CA 1
ATOM 964 C C . CYS A 1 117 ? 10.090 -5.329 -5.724 1.00 97.06 117 CYS A C 1
ATOM 966 O O . CYS A 1 117 ? 10.911 -5.101 -6.610 1.00 97.06 117 CYS A O 1
ATOM 968 N N . GLU A 1 118 ? 10.310 -6.248 -4.786 1.00 96.12 118 GLU A N 1
ATOM 969 C CA . GLU A 1 118 ? 11.506 -7.094 -4.742 1.00 96.12 118 GLU A CA 1
ATOM 970 C C . GLU A 1 118 ? 11.572 -8.048 -5.940 1.00 96.12 118 GLU A C 1
ATOM 972 O O . GLU A 1 118 ? 12.641 -8.240 -6.524 1.00 96.12 118 GLU A O 1
ATOM 977 N N . GLU A 1 119 ? 10.438 -8.602 -6.367 1.00 95.38 119 GLU A N 1
ATOM 978 C CA . GLU A 1 119 ? 10.362 -9.424 -7.575 1.00 95.38 119 GLU A CA 1
ATOM 979 C C . GLU A 1 119 ? 10.656 -8.606 -8.837 1.00 95.38 119 GLU A C 1
ATOM 981 O O . GLU A 1 119 ? 11.476 -9.020 -9.668 1.00 95.38 119 GLU A O 1
ATOM 986 N N . LYS A 1 120 ? 10.027 -7.429 -8.956 1.00 94.25 120 LYS A N 1
ATOM 987 C CA . LYS A 1 120 ? 10.116 -6.549 -10.128 1.00 94.25 120 LYS A CA 1
ATOM 988 C C . LYS A 1 120 ? 11.481 -5.876 -10.269 1.00 94.25 120 LYS A C 1
ATOM 990 O O . LYS A 1 120 ? 12.052 -5.869 -11.359 1.00 94.25 120 LYS A O 1
ATOM 995 N N . PHE A 1 121 ? 12.002 -5.299 -9.190 1.00 92.12 121 PHE A N 1
ATOM 996 C CA . PHE A 1 121 ? 13.209 -4.465 -9.211 1.00 92.12 121 PHE A CA 1
ATOM 997 C C . PHE A 1 121 ? 14.465 -5.195 -8.744 1.00 92.12 121 PHE A C 1
ATOM 999 O O . PHE A 1 121 ? 15.570 -4.703 -8.975 1.00 92.12 121 PHE A O 1
ATOM 1006 N N . ARG A 1 122 ? 14.315 -6.377 -8.130 1.00 91.12 122 ARG A N 1
ATOM 1007 C CA . ARG A 1 122 ? 15.378 -7.061 -7.378 1.00 91.12 122 ARG A CA 1
ATOM 1008 C C . ARG A 1 122 ? 15.840 -6.230 -6.175 1.00 91.12 122 ARG A C 1
ATOM 1010 O O . ARG A 1 122 ? 15.433 -5.095 -5.956 1.00 91.12 122 ARG A O 1
ATOM 1017 N N . THR A 1 123 ? 16.722 -6.817 -5.376 1.00 87.56 123 THR A N 1
ATOM 1018 C CA . THR A 1 123 ? 17.275 -6.211 -4.152 1.00 87.56 123 THR A CA 1
ATOM 1019 C C . THR A 1 123 ? 18.724 -5.754 -4.326 1.00 87.56 123 THR A C 1
ATOM 1021 O O . THR A 1 123 ? 19.442 -5.515 -3.355 1.00 87.56 123 THR A O 1
ATOM 1024 N N . GLN A 1 124 ? 19.186 -5.648 -5.575 1.00 79.81 124 GLN A N 1
ATOM 1025 C CA . GLN A 1 124 ? 20.527 -5.161 -5.867 1.00 79.81 124 GLN A CA 1
ATOM 1026 C C . GLN A 1 124 ? 20.635 -3.665 -5.575 1.00 79.81 124 GLN A C 1
ATOM 1028 O O . GLN A 1 124 ? 19.667 -2.907 -5.642 1.00 79.81 124 GLN A O 1
ATOM 1033 N N . ARG A 1 125 ? 21.855 -3.239 -5.258 1.00 79.94 125 ARG A N 1
ATOM 1034 C CA . ARG A 1 125 ? 22.160 -1.833 -5.036 1.00 79.94 125 ARG A CA 1
ATOM 1035 C C . ARG A 1 125 ? 21.960 -1.046 -6.335 1.00 79.94 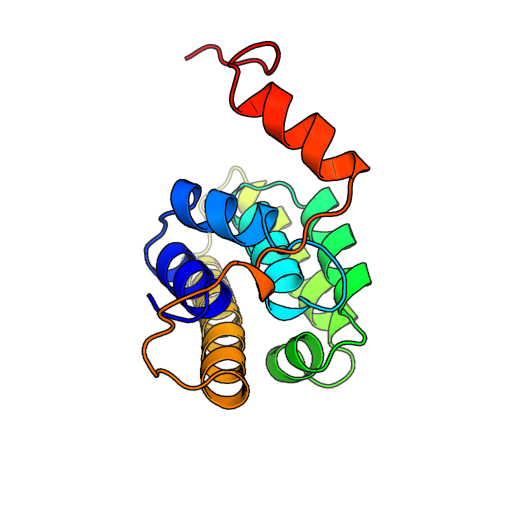125 ARG A C 1
ATOM 1037 O O . ARG A 1 125 ? 22.576 -1.348 -7.348 1.00 79.94 125 ARG A O 1
ATOM 1044 N N . VAL A 1 126 ? 21.144 -0.004 -6.256 1.00 76.81 126 VAL A N 1
ATOM 1045 C CA . VAL A 1 126 ? 21.007 1.058 -7.253 1.00 76.81 126 VAL A CA 1
ATOM 1046 C C . VAL A 1 126 ? 22.017 2.158 -6.917 1.00 76.81 126 VAL A C 1
ATOM 1048 O O . VAL A 1 126 ? 22.008 2.691 -5.797 1.00 76.81 126 VAL A O 1
ATOM 1051 N N . ASP A 1 127 ? 22.905 2.459 -7.867 1.00 76.06 127 ASP A N 1
ATOM 1052 C CA . ASP A 1 127 ? 23.933 3.504 -7.741 1.00 76.06 127 ASP A CA 1
ATOM 1053 C C . ASP A 1 127 ? 23.482 4.861 -8.311 1.00 76.06 127 ASP A C 1
ATOM 1055 O O . ASP A 1 127 ? 23.931 5.894 -7.823 1.00 76.06 127 ASP A O 1
ATOM 1059 N N . ASP A 1 128 ? 22.546 4.869 -9.267 1.00 75.50 128 ASP A N 1
ATOM 1060 C CA . ASP A 1 128 ? 21.896 6.072 -9.799 1.00 75.50 128 ASP A CA 1
ATOM 1061 C C . ASP A 1 128 ? 20.384 5.839 -9.941 1.00 75.50 128 ASP A C 1
ATOM 1063 O O . ASP A 1 128 ? 19.942 4.962 -10.683 1.00 75.50 128 ASP A O 1
ATOM 1067 N N . ALA A 1 129 ? 19.591 6.612 -9.197 1.00 74.50 129 ALA A N 1
ATOM 1068 C CA . ALA A 1 129 ? 18.131 6.539 -9.194 1.00 74.50 129 ALA A CA 1
ATOM 1069 C C . ALA A 1 129 ? 17.465 7.716 -9.925 1.00 74.50 129 ALA A C 1
ATOM 1071 O O . ALA A 1 129 ? 16.241 7.827 -9.902 1.00 74.50 129 ALA A O 1
ATOM 1072 N N . SER A 1 130 ? 18.235 8.591 -10.581 1.00 72.19 130 SER A N 1
ATOM 1073 C CA . SER A 1 130 ? 17.714 9.799 -11.237 1.00 72.19 130 SER A CA 1
ATOM 1074 C C . SER A 1 130 ? 16.632 9.498 -12.281 1.00 72.19 130 SER A C 1
ATOM 1076 O O . SER A 1 130 ? 15.647 10.223 -12.367 1.00 72.19 130 SER A O 1
ATOM 1078 N N . ALA A 1 131 ? 16.758 8.385 -13.009 1.00 68.19 131 ALA A N 1
ATOM 1079 C CA . ALA A 1 131 ? 15.764 7.927 -13.983 1.00 68.19 131 ALA A CA 1
ATOM 1080 C C . ALA A 1 131 ? 14.486 7.334 -13.352 1.00 68.19 131 ALA A C 1
ATOM 1082 O O . ALA A 1 131 ? 13.480 7.171 -14.040 1.00 68.19 131 ALA A O 1
ATOM 1083 N N . ILE A 1 132 ? 14.523 6.991 -12.061 1.00 75.75 132 ILE A N 1
ATOM 1084 C CA . ILE A 1 132 ? 13.378 6.458 -11.307 1.00 75.75 132 ILE A CA 1
ATOM 1085 C C . ILE A 1 132 ? 12.527 7.610 -10.755 1.00 75.75 132 ILE A C 1
ATOM 1087 O O . ILE A 1 132 ? 11.317 7.468 -10.584 1.00 75.75 132 ILE A O 1
ATOM 1091 N N . TRP A 1 133 ? 13.152 8.758 -10.485 1.00 74.38 133 TRP A N 1
ATOM 1092 C CA . TRP A 1 133 ? 12.497 9.931 -9.915 1.00 74.38 133 TRP A CA 1
ATOM 1093 C C . TRP A 1 133 ? 11.705 10.667 -10.994 1.00 74.38 133 TRP A C 1
ATOM 1095 O O . TRP A 1 133 ? 12.217 11.554 -11.677 1.00 74.38 133 TRP A O 1
ATOM 1105 N N . VAL A 1 134 ? 10.438 10.291 -11.149 1.00 68.25 134 VAL A N 1
ATOM 1106 C CA . VAL A 1 134 ? 9.511 10.921 -12.089 1.00 68.25 134 VAL A CA 1
ATOM 1107 C C . VAL A 1 134 ? 8.417 11.637 -11.293 1.00 68.25 134 VAL A C 1
ATOM 1109 O O . VAL A 1 134 ? 7.635 11.022 -10.569 1.00 68.25 134 VAL A O 1
ATOM 1112 N N . GLN A 1 135 ? 8.368 12.963 -11.422 1.00 59.81 135 GLN A N 1
ATOM 1113 C CA . GLN A 1 135 ? 7.277 13.817 -10.941 1.00 59.81 135 GLN A CA 1
ATOM 1114 C C . GLN A 1 135 ? 6.636 14.521 -12.135 1.00 59.81 135 GLN A C 1
ATOM 1116 O O . GLN A 1 135 ? 7.347 14.943 -13.046 1.00 59.81 135 GLN A O 1
ATOM 1121 N N . ASP A 1 136 ? 5.316 14.718 -12.118 1.00 57.44 136 ASP A N 1
ATOM 1122 C CA . ASP A 1 136 ? 4.698 15.657 -13.055 1.00 57.44 136 ASP A CA 1
ATOM 1123 C C . ASP A 1 136 ? 5.063 17.113 -12.686 1.00 57.44 136 ASP A C 1
ATOM 1125 O O . ASP A 1 136 ? 5.310 17.453 -11.521 1.00 57.44 136 ASP A O 1
ATOM 1129 N N . GLU A 1 137 ? 5.087 17.996 -13.687 1.00 55.84 137 GLU A N 1
ATOM 1130 C CA . GLU A 1 137 ? 5.471 19.405 -13.518 1.00 55.84 137 GLU A CA 1
ATOM 1131 C C . GLU A 1 137 ? 4.554 20.178 -12.553 1.00 55.84 137 GLU A C 1
ATOM 1133 O O . GLU A 1 137 ? 5.017 21.073 -11.838 1.00 55.84 137 GLU A O 1
ATOM 1138 N N . LYS A 1 138 ? 3.259 19.832 -12.485 1.00 53.03 138 LYS A N 1
ATOM 1139 C CA . LYS A 1 138 ? 2.283 20.516 -11.617 1.00 53.03 138 LYS A CA 1
ATOM 1140 C C . LYS A 1 138 ? 2.534 20.187 -10.145 1.00 53.03 138 LYS A C 1
ATOM 1142 O O . LYS A 1 138 ? 2.438 21.064 -9.283 1.00 53.03 138 LYS A O 1
ATOM 1147 N N . SER A 1 139 ? 2.903 18.948 -9.860 1.00 52.44 139 SER A N 1
ATOM 1148 C CA . SER A 1 139 ? 3.236 18.453 -8.533 1.00 52.44 139 SER A CA 1
ATOM 1149 C C . SER A 1 139 ? 4.623 18.910 -8.076 1.00 52.44 139 SER A C 1
ATOM 1151 O O . SER A 1 139 ? 4.805 19.213 -6.895 1.00 52.44 139 SER A O 1
ATOM 1153 N N . SER A 1 140 ? 5.580 19.068 -9.000 1.00 53.72 140 SER A N 1
ATOM 1154 C CA . SER A 1 140 ? 6.902 19.644 -8.702 1.00 53.72 140 SER A CA 1
ATOM 1155 C C . SER A 1 140 ? 6.800 21.077 -8.151 1.00 53.72 140 SER A C 1
ATOM 1157 O O . SER A 1 140 ? 7.469 21.435 -7.175 1.00 53.72 140 SER A O 1
ATOM 1159 N N . ALA A 1 141 ? 5.896 21.889 -8.714 1.00 44.50 141 ALA A N 1
ATOM 1160 C CA . ALA A 1 141 ? 5.652 23.259 -8.264 1.00 44.50 141 ALA A CA 1
ATOM 1161 C C . ALA A 1 141 ? 5.022 23.317 -6.858 1.00 44.50 141 ALA A C 1
ATOM 1163 O O . ALA A 1 141 ? 5.496 24.068 -6.004 1.00 44.50 141 ALA A O 1
ATOM 1164 N N . LYS A 1 142 ? 4.010 22.480 -6.576 1.00 48.22 142 LYS A N 1
ATOM 1165 C CA . LYS A 1 142 ? 3.418 22.368 -5.227 1.00 48.22 142 LYS A CA 1
ATOM 1166 C C . LYS A 1 142 ? 4.410 21.816 -4.202 1.00 48.22 142 LYS A C 1
ATOM 1168 O O . LYS A 1 142 ? 4.428 22.261 -3.056 1.00 48.22 142 LYS A O 1
ATOM 1173 N N . GLY A 1 143 ? 5.265 20.879 -4.611 1.00 49.06 143 GLY A N 1
ATOM 1174 C CA . GLY A 1 143 ? 6.234 20.251 -3.727 1.00 49.06 143 GLY A CA 1
ATOM 1175 C C . GLY A 1 143 ? 7.299 21.211 -3.195 1.00 49.06 143 GLY A C 1
ATOM 1176 O O . GLY A 1 143 ? 7.643 21.123 -2.017 1.00 49.06 143 GLY A O 1
ATOM 1177 N N . ARG A 1 144 ? 7.766 22.157 -4.023 1.00 42.91 144 ARG A N 1
ATOM 1178 C CA . ARG A 1 144 ? 8.717 23.206 -3.610 1.00 42.91 144 ARG A CA 1
ATOM 1179 C C . ARG A 1 144 ? 8.149 24.125 -2.528 1.00 42.91 144 ARG A C 1
ATOM 1181 O O . ARG A 1 144 ? 8.867 24.444 -1.584 1.00 42.91 144 ARG A O 1
ATOM 1188 N N . ASN A 1 145 ? 6.866 24.476 -2.613 1.00 38.94 145 ASN A N 1
ATOM 1189 C CA . ASN A 1 145 ? 6.221 25.362 -1.638 1.00 38.94 145 ASN A CA 1
ATOM 1190 C C . ASN A 1 145 ? 6.090 24.727 -0.243 1.00 38.94 145 ASN A C 1
ATOM 1192 O O . ASN A 1 145 ? 6.078 25.441 0.749 1.00 38.94 145 ASN A O 1
ATOM 1196 N N . MET A 1 146 ? 6.065 23.393 -0.134 1.00 41.75 146 MET A N 1
ATOM 1197 C CA . MET A 1 146 ? 6.065 22.725 1.177 1.00 41.75 146 MET A CA 1
ATOM 1198 C C . MET A 1 146 ? 7.462 22.565 1.801 1.00 41.75 146 MET A C 1
ATOM 1200 O O . MET A 1 146 ? 7.563 22.349 3.005 1.00 41.75 146 MET A O 1
ATOM 1204 N N . VAL A 1 147 ? 8.538 22.647 1.004 1.00 42.72 147 VAL A N 1
ATOM 1205 C CA . VAL A 1 147 ? 9.934 22.576 1.491 1.00 42.72 147 VAL A CA 1
ATOM 1206 C C . VAL A 1 147 ? 10.440 23.963 1.899 1.00 42.72 147 VAL A C 1
ATOM 1208 O O . VAL A 1 147 ? 11.181 24.098 2.870 1.00 42.72 147 VAL A O 1
ATOM 1211 N N . VAL A 1 148 ? 9.993 25.010 1.205 1.00 36.59 148 VAL A N 1
ATOM 1212 C CA . VAL A 1 148 ? 10.205 26.403 1.606 1.00 36.59 148 VAL A CA 1
ATOM 1213 C C . VAL A 1 148 ? 9.054 26.787 2.529 1.00 36.59 148 VAL A C 1
ATOM 1215 O O . VAL A 1 148 ? 8.063 27.326 2.065 1.00 36.59 148 VAL A O 1
ATOM 1218 N N . GLY A 1 149 ? 9.158 26.420 3.811 1.00 35.59 149 GLY A N 1
ATOM 1219 C CA . GLY A 1 149 ? 8.101 26.531 4.825 1.00 35.59 149 GLY A CA 1
ATOM 1220 C C . GLY A 1 149 ? 7.288 27.830 4.787 1.00 35.59 149 GLY A C 1
ATOM 1221 O O . GLY A 1 149 ? 7.595 28.793 5.486 1.00 35.59 149 GLY A O 1
ATOM 1222 N N . GLY A 1 150 ? 6.213 27.815 4.009 1.00 37.59 150 GLY A N 1
ATOM 1223 C CA . GLY A 1 150 ? 5.303 28.928 3.833 1.00 37.59 150 GLY A CA 1
ATOM 1224 C C . GLY A 1 150 ? 3.949 28.383 3.418 1.00 37.59 150 GLY A C 1
ATOM 1225 O O . GLY A 1 150 ? 3.774 27.957 2.285 1.00 37.59 150 GLY A O 1
ATOM 1226 N N . GLU A 1 151 ? 3.011 28.430 4.362 1.00 45.19 151 GLU A N 1
ATOM 1227 C CA . GLU A 1 151 ? 1.570 28.215 4.171 1.00 45.19 151 GLU A CA 1
ATOM 1228 C C . GLU A 1 151 ? 1.080 26.758 4.194 1.00 45.19 151 GLU A C 1
ATOM 1230 O O . GLU A 1 151 ? 0.597 26.187 3.222 1.00 45.19 151 GLU A O 1
ATOM 1235 N N . GLY A 1 152 ? 1.106 26.185 5.397 1.00 34.50 152 GLY A N 1
ATOM 1236 C CA . GLY A 1 152 ? 0.265 25.056 5.787 1.00 34.50 152 GLY A CA 1
ATOM 1237 C C . GLY A 1 152 ? 0.182 25.017 7.308 1.00 34.50 152 GLY A C 1
ATOM 1238 O O . GLY A 1 152 ? 1.195 24.812 7.972 1.00 34.50 152 GLY A O 1
ATOM 1239 N N . TRP A 1 153 ? -0.994 25.318 7.854 1.00 39.56 153 TRP A N 1
ATOM 1240 C CA . TRP A 1 153 ? -1.261 25.522 9.278 1.00 39.56 153 TRP A CA 1
ATOM 1241 C C . TRP A 1 153 ? -0.617 24.452 10.174 1.00 39.56 153 TRP A C 1
ATOM 1243 O O . TRP A 1 153 ? -1.033 23.297 10.181 1.00 39.56 153 TRP A O 1
ATOM 1253 N N . ARG A 1 154 ? 0.364 24.865 10.983 1.00 37.75 154 ARG A N 1
ATOM 1254 C CA . ARG A 1 154 ? 0.768 24.169 12.208 1.00 37.75 154 ARG A CA 1
ATOM 1255 C C . ARG A 1 154 ? 0.629 25.145 13.369 1.00 37.75 154 ARG A C 1
ATOM 1257 O O . ARG A 1 154 ? 1.315 26.164 13.410 1.00 37.75 154 ARG A O 1
ATOM 1264 N N . GLN A 1 155 ? -0.259 24.828 14.296 1.00 30.55 155 GLN A N 1
ATOM 1265 C CA . GLN A 1 155 ? -0.153 25.260 15.684 1.00 30.55 155 GLN A CA 1
ATOM 1266 C C . GLN A 1 155 ? 0.081 23.970 16.474 1.00 30.55 155 GLN A C 1
ATOM 1268 O O . GLN A 1 155 ? -0.638 22.993 16.257 1.00 30.55 155 GLN A O 1
ATOM 1273 N N . PHE A 1 156 ? 1.157 23.957 17.259 1.00 39.84 156 PHE A N 1
ATOM 1274 C CA . PHE A 1 156 ? 1.451 22.910 18.236 1.00 39.84 156 PHE A CA 1
ATOM 1275 C C . PHE A 1 156 ? 0.445 22.954 19.387 1.00 39.84 156 PHE A C 1
ATOM 1277 O O . PHE A 1 156 ? -0.052 24.069 19.674 1.00 39.84 156 PHE A O 1
#

Sequence (156 aa):
MLHPSIEAALHLLNDDLVLAHFLVRHMQVVPQYESMMLHGILHRIEGDYENTREWYRDVKDSEVFRAVWGENGLDKAMDFMGRIEVLRKRTKQEDISEVQQLEDGSKREIKAVLEFCEEKFRTQRVDDASAIWVQDEKSSAKGRNMVVGGEGWRQF

Organism: Hyaloscypha variabilis (strain UAMH 11265 / GT02V1 / F) (NCBI:txid1149755)

Foldseek 3Di:
DWQLLLVLLVCVVVVNLVSNVVSLLLQCDPPSLLSLLSNLLSCLVVVVPVSNLVSCVVNVPPPLQCQQQNPVRSVVVVVLSVLSNVQVPDPDDDDPVSVVVSVVSSNSNSVSSSVVCCVVRNGDDDPDCPVNRDHDPVSVVVVVCVVVPDDDDDDD